Protein AF-A0A3S4VGJ8-F1 (afdb_monomer)

Radius of gyration: 12.74 Å; Cα contacts (8 Å, |Δi|>4): 88; chains: 1; bounding box: 32×22×30 Å

Organism: NCBI:txid758

InterPro domains:
  IPR005227 Putative pre-16S rRNA nuclease [PF03652] (5-43)
  IPR012337 Ribonuclease H-like superfamily [SSF53098] (5-43)

pLDDT: mean 90.09, std 14.48, range [43.66, 98.19]

Secondary structure (DSSP, 8-state):
---EEEEEE--SSEEEEEEEETTTTEEEEEEEEEEETTEE--------

Foldseek 3Di:
DKDKDKDWAFDQAKIWIKIDIPVVRDIDTDDIFGHHRRHGPPPPDDDD

Nearest PDB structures (foldseek):
  1nu0-assembly1_A  TM=8.788E-01  e=3.538E-04  Escherichia coli
  1nu0-assembly2_B  TM=9.037E-01  e=7.370E-04  Escherichia coli
  1nmn-assembly1_A  TM=9.001E-01  e=9.772E-04  Escherichia coli
  1nmn-assembly2_B  TM=8.625E-01  e=1.296E-03  Escherichia coli
  5f2r-assembly2_B  TM=5.275E-01  e=1.779E+00  Homo sapiens

Structure (mmCIF, N/CA/C/O backbone):
data_AF-A0A3S4VGJ8-F1
#
_entry.id   AF-A0A3S4VGJ8-F1
#
loop_
_atom_site.group_PDB
_atom_site.id
_atom_site.type_symbol
_atom_site.label_atom_id
_atom_site.label_alt_id
_atom_site.label_comp_id
_atom_site.label_asym_id
_atom_site.label_entity_id
_atom_site.label_seq_id
_atom_site.pdbx_PDB_ins_code
_atom_site.Cartn_x
_atom_site.Cartn_y
_atom_site.Cartn_z
_atom_site.occupancy
_atom_site.B_iso_or_equiv
_atom_site.auth_seq_id
_atom_site.auth_comp_id
_atom_site.auth_asym_id
_atom_site.auth_atom_id
_atom_site.pdbx_PDB_model_num
ATOM 1 N N . MET A 1 1 ? -24.266 1.680 7.883 1.00 79.31 1 MET A N 1
ATOM 2 C CA . MET A 1 1 ? -23.577 0.897 6.831 1.00 79.31 1 MET A CA 1
ATOM 3 C C . MET A 1 1 ? -22.086 0.910 7.122 1.00 79.31 1 MET A C 1
ATOM 5 O O . MET A 1 1 ? -21.596 1.943 7.556 1.00 79.31 1 MET A O 1
ATOM 9 N N . SER A 1 2 ? -21.396 -0.215 6.925 1.00 92.00 2 SER A N 1
ATOM 10 C CA . SER A 1 2 ? -19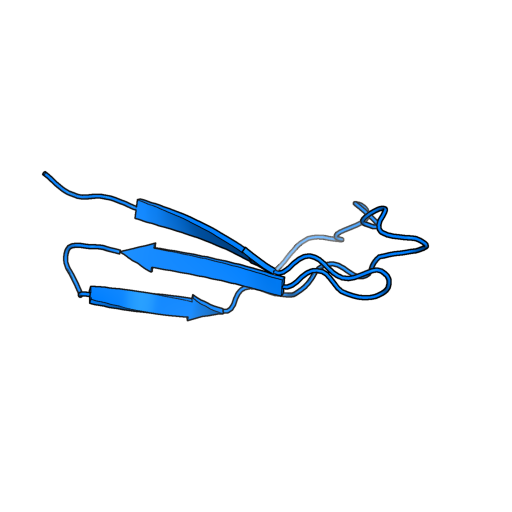.931 -0.304 7.006 1.00 92.00 2 SER A CA 1
ATOM 11 C C . SER A 1 2 ? -19.356 -0.299 5.594 1.00 92.00 2 SER A C 1
ATOM 13 O O . SER A 1 2 ? -19.898 -0.986 4.729 1.00 92.00 2 SER A O 1
ATOM 15 N N . ILE A 1 3 ? -18.295 0.469 5.360 1.0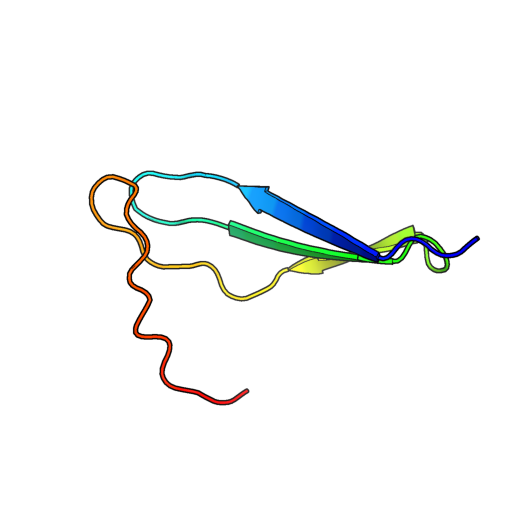0 97.31 3 ILE A N 1
ATOM 16 C CA . ILE A 1 3 ? -17.567 0.516 4.093 1.00 97.31 3 ILE A CA 1
ATOM 17 C C . ILE A 1 3 ? -16.134 0.069 4.367 1.00 97.31 3 ILE A C 1
ATOM 19 O O . ILE A 1 3 ? -15.426 0.666 5.180 1.00 97.31 3 ILE A O 1
ATOM 23 N N . THR A 1 4 ? -15.705 -0.965 3.650 1.00 97.81 4 THR A N 1
ATOM 24 C CA . THR A 1 4 ? -14.294 -1.311 3.495 1.00 97.81 4 THR A CA 1
ATOM 25 C C . THR A 1 4 ? -13.835 -0.800 2.136 1.00 97.81 4 THR A C 1
ATOM 27 O O . THR A 1 4 ? -14.473 -1.095 1.127 1.00 97.81 4 THR A O 1
ATOM 30 N N . ALA A 1 5 ? -12.746 -0.036 2.104 1.00 97.94 5 ALA A N 1
ATOM 31 C CA . ALA A 1 5 ? -12.212 0.547 0.877 1.00 97.94 5 ALA A CA 1
ATOM 32 C C . ALA A 1 5 ? -10.778 0.075 0.622 1.00 97.94 5 ALA A C 1
ATOM 34 O O . ALA A 1 5 ? -9.990 -0.060 1.558 1.00 97.94 5 ALA A O 1
ATOM 35 N N . LEU A 1 6 ? -10.446 -0.138 -0.652 1.00 98.12 6 LEU A N 1
ATOM 36 C CA . LEU A 1 6 ? -9.074 -0.311 -1.124 1.00 98.12 6 LEU A CA 1
ATOM 37 C C . LEU A 1 6 ? -8.642 0.957 -1.855 1.00 98.12 6 LEU A C 1
ATOM 39 O O . LEU A 1 6 ? -9.391 1.480 -2.681 1.00 98.12 6 LEU A O 1
ATOM 43 N N . ALA A 1 7 ? -7.437 1.428 -1.557 1.00 97.75 7 ALA A N 1
ATOM 44 C CA . ALA A 1 7 ? -6.818 2.559 -2.231 1.00 97.75 7 ALA A CA 1
ATOM 45 C C . ALA A 1 7 ? -5.536 2.103 -2.923 1.00 97.75 7 ALA A C 1
ATOM 47 O O . ALA A 1 7 ? -4.749 1.360 -2.336 1.00 97.75 7 ALA A O 1
ATOM 48 N N . PHE A 1 8 ? -5.330 2.573 -4.152 1.00 96.69 8 PHE A N 1
ATOM 49 C CA . PHE A 1 8 ? -4.139 2.296 -4.946 1.00 96.69 8 PHE A CA 1
ATOM 50 C C . PHE A 1 8 ? -3.45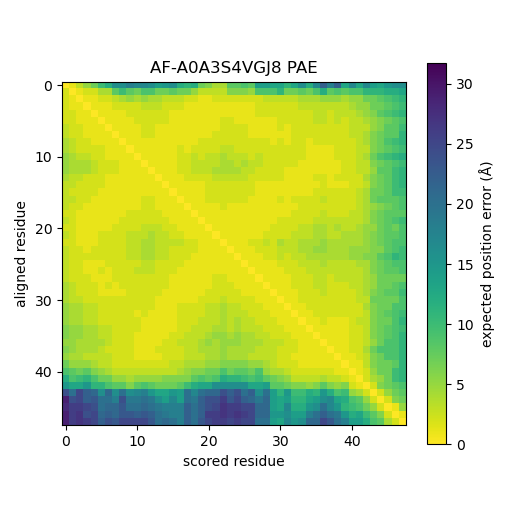9 3.606 -5.330 1.00 96.69 8 PHE A C 1
ATOM 52 O O . PHE A 1 8 ? -4.124 4.531 -5.794 1.00 96.69 8 PHE A O 1
ATOM 59 N N . ASP A 1 9 ? -2.141 3.655 -5.160 1.00 97.62 9 ASP A N 1
ATOM 60 C CA . ASP A 1 9 ? -1.291 4.753 -5.621 1.00 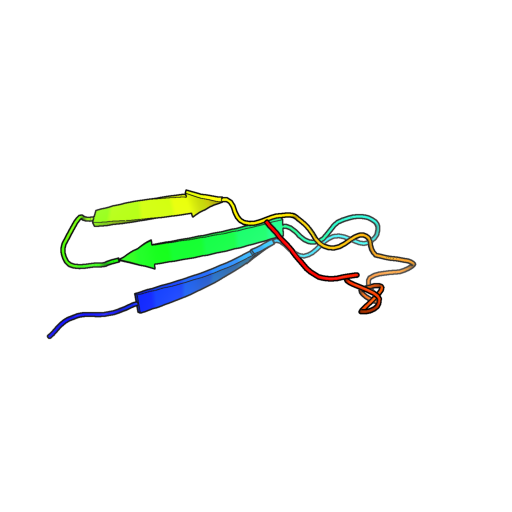97.62 9 ASP A CA 1
ATOM 61 C C . ASP A 1 9 ? -0.453 4.255 -6.798 1.00 97.62 9 ASP A C 1
ATOM 63 O O . ASP A 1 9 ? 0.428 3.408 -6.630 1.00 97.62 9 ASP A O 1
ATOM 67 N N . PHE A 1 10 ? -0.792 4.696 -8.010 1.00 96.44 10 PHE A N 1
ATOM 68 C CA . PHE A 1 10 ? -0.176 4.181 -9.226 1.00 96.44 10 PHE A CA 1
ATOM 69 C C . PHE A 1 10 ? 1.210 4.786 -9.456 1.00 96.44 10 PHE A C 1
ATOM 71 O O . PHE A 1 10 ? 1.367 6.002 -9.551 1.00 96.44 10 PHE A O 1
ATOM 78 N N . GLY A 1 11 ? 2.203 3.926 -9.681 1.00 96.25 11 GLY A N 1
ATOM 79 C CA . GLY A 1 11 ? 3.536 4.336 -10.097 1.00 96.25 11 GLY A CA 1
ATOM 80 C C . GLY A 1 11 ? 4.164 3.374 -11.100 1.00 96.25 11 GLY A C 1
ATOM 81 O O . GLY A 1 11 ? 3.889 2.177 -11.129 1.00 96.25 11 GLY A O 1
ATOM 82 N N . MET A 1 12 ? 5.073 3.906 -11.921 1.00 96.44 12 MET A N 1
ATOM 83 C CA . MET A 1 12 ? 5.741 3.146 -12.989 1.00 96.44 12 MET A CA 1
ATOM 84 C C . MET A 1 12 ? 6.633 2.010 -12.465 1.00 96.44 12 MET A C 1
ATOM 86 O O . MET A 1 12 ? 6.849 1.023 -13.168 1.00 96.44 12 MET A O 1
ATOM 90 N N . LYS A 1 13 ? 7.169 2.168 -11.247 1.00 95.44 13 LYS A N 1
ATOM 91 C CA . LYS A 1 13 ? 8.102 1.227 -10.599 1.00 95.44 13 LYS A CA 1
ATOM 92 C C . LYS A 1 13 ? 7.534 0.566 -9.343 1.00 95.44 13 LYS A C 1
ATOM 94 O O . LYS A 1 13 ? 7.970 -0.517 -8.970 1.00 95.44 13 LYS A O 1
ATOM 99 N N . SER A 1 14 ? 6.593 1.225 -8.680 1.00 94.88 14 SER A N 1
ATOM 100 C CA . SER A 1 14 ? 5.981 0.774 -7.434 1.00 94.88 14 SER A CA 1
ATOM 101 C C . SER A 1 14 ? 4.541 1.255 -7.415 1.00 94.88 14 SER A C 1
ATOM 103 O O . SER A 1 14 ? 4.298 2.417 -7.739 1.00 94.88 14 SER A O 1
ATOM 105 N N . ILE A 1 15 ? 3.609 0.376 -7.062 1.00 96.31 15 ILE A N 1
ATOM 106 C CA . ILE A 1 15 ? 2.195 0.706 -6.893 1.00 96.31 15 ILE A CA 1
ATOM 107 C C . ILE A 1 15 ? 1.839 0.468 -5.430 1.00 96.31 15 ILE A C 1
ATOM 109 O O . ILE A 1 15 ? 1.884 -0.667 -4.951 1.00 96.31 15 ILE A O 1
ATOM 113 N N . GLY A 1 16 ? 1.516 1.541 -4.713 1.00 96.19 16 GLY A N 1
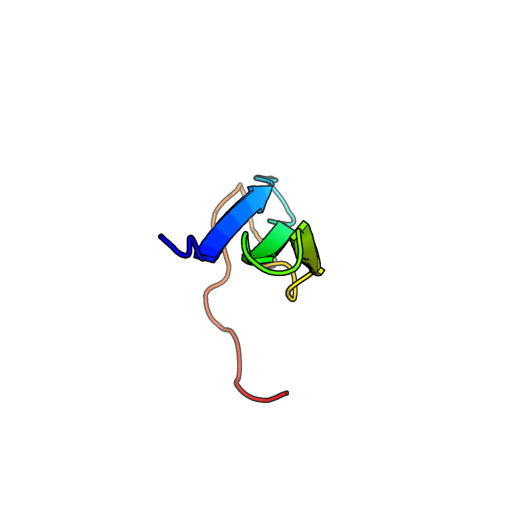ATOM 114 C CA . GLY A 1 16 ? 1.096 1.479 -3.317 1.00 96.19 16 GLY A CA 1
ATOM 115 C C . GLY A 1 16 ? -0.313 0.906 -3.179 1.00 96.19 16 GLY A C 1
ATOM 116 O O . GLY A 1 16 ? -1.139 1.034 -4.083 1.00 96.19 16 GLY A O 1
ATOM 117 N N . CYS A 1 17 ? -0.598 0.283 -2.037 1.00 96.75 17 CYS A N 1
ATOM 118 C CA . CYS A 1 17 ? -1.922 -0.230 -1.705 1.00 96.75 17 CYS A CA 1
ATOM 119 C C . CYS A 1 17 ? -2.221 -0.002 -0.220 1.00 96.75 17 CYS A C 1
ATOM 121 O O . CYS A 1 17 ? -1.327 -0.108 0.619 1.00 96.75 17 CYS A O 1
ATOM 123 N N . ALA A 1 18 ? -3.471 0.299 0.118 1.00 98.00 18 ALA A N 1
ATOM 124 C CA . ALA A 1 18 ? -3.935 0.396 1.497 1.00 98.00 18 ALA A CA 1
ATOM 125 C C . ALA A 1 18 ? -5.381 -0.089 1.626 1.00 98.00 18 ALA A C 1
ATOM 127 O O . ALA A 1 18 ? -6.165 -0.002 0.679 1.00 98.00 18 ALA A O 1
ATOM 128 N N . VAL A 1 19 ? -5.739 -0.562 2.819 1.00 98.12 19 VAL A N 1
ATOM 129 C CA . VAL A 1 19 ? -7.114 -0.928 3.182 1.00 98.12 19 VAL A CA 1
ATOM 130 C C . VAL A 1 19 ? -7.621 -0.011 4.288 1.00 98.12 19 VAL A C 1
ATOM 132 O O . VAL A 1 19 ? -6.903 0.240 5.253 1.00 98.12 19 VAL A O 1
ATOM 135 N N . GLY A 1 20 ? -8.849 0.489 4.150 1.00 98.19 20 GLY A N 1
ATOM 136 C CA . GLY A 1 20 ? -9.510 1.357 5.126 1.00 98.19 20 GLY A CA 1
ATOM 137 C C . GLY A 1 20 ? -10.846 0.797 5.608 1.00 98.19 20 GLY A C 1
ATOM 138 O O . GLY A 1 20 ? -11.553 0.130 4.851 1.00 98.19 20 GLY A O 1
ATOM 139 N N . GLN A 1 21 ? -11.197 1.082 6.863 1.00 98.19 21 GLN A N 1
ATOM 140 C CA . GLN A 1 21 ? -12.471 0.699 7.480 1.00 98.19 21 GLN A CA 1
ATOM 141 C C . GLN A 1 21 ? -13.215 1.935 7.978 1.00 98.19 21 GLN A C 1
ATOM 143 O O . GLN A 1 21 ? -12.717 2.678 8.824 1.00 98.19 21 GLN A O 1
ATOM 148 N N . SER A 1 22 ? -14.442 2.142 7.496 1.00 97.81 22 SER A N 1
ATOM 149 C CA . SER A 1 22 ? -15.226 3.328 7.855 1.00 97.81 22 SER A CA 1
ATOM 150 C C . SER A 1 22 ? -15.692 3.331 9.311 1.00 97.81 22 SER A C 1
ATOM 152 O O . SER A 1 22 ? -15.977 4.395 9.846 1.00 97.81 22 SER A O 1
ATOM 154 N N . ILE A 1 23 ? -15.790 2.156 9.949 1.00 97.44 23 ILE A N 1
ATOM 155 C CA . ILE A 1 23 ? -16.209 2.040 11.355 1.00 97.44 23 ILE A CA 1
ATOM 156 C C . ILE A 1 23 ? -15.152 2.650 12.279 1.00 97.44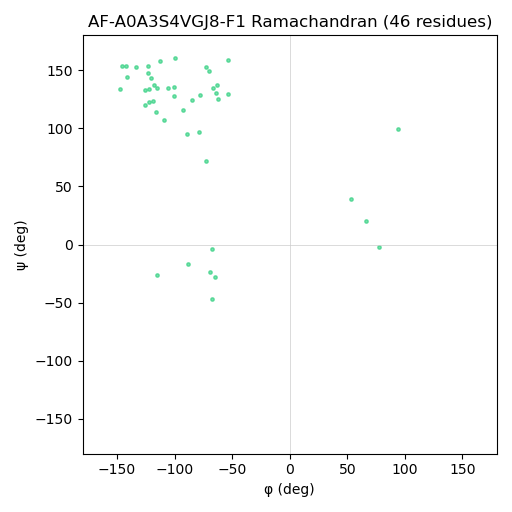 23 ILE A C 1
ATOM 158 O O . ILE A 1 23 ? -15.489 3.409 13.180 1.00 97.44 23 ILE A O 1
ATOM 162 N N . THR A 1 24 ? -13.879 2.315 12.062 1.00 97.06 24 THR A N 1
ATOM 163 C CA . THR A 1 24 ? -12.764 2.808 12.881 1.00 97.06 24 THR A CA 1
ATOM 164 C C . THR A 1 24 ? -12.196 4.125 12.364 1.00 97.06 24 THR A C 1
ATOM 16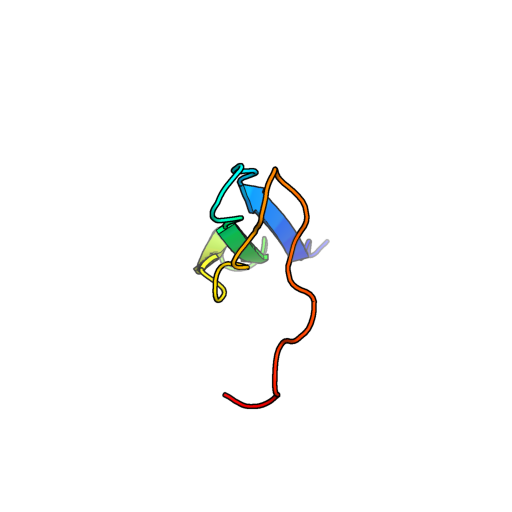6 O O . THR A 1 24 ? -11.472 4.793 13.093 1.00 97.06 24 THR A O 1
ATOM 169 N N . GLY A 1 25 ? -12.492 4.500 11.114 1.00 96.94 25 GLY A N 1
ATOM 170 C CA . GLY A 1 25 ? -11.903 5.673 10.465 1.00 96.94 25 GLY A CA 1
ATOM 171 C C . GLY A 1 25 ? -10.401 5.519 10.217 1.00 96.94 25 GLY A C 1
ATOM 172 O O . GLY A 1 25 ? -9.693 6.512 10.076 1.00 96.94 25 GLY A O 1
ATOM 173 N N . THR A 1 26 ? -9.900 4.282 10.199 1.00 97.69 26 THR A N 1
ATOM 174 C CA . THR A 1 26 ? -8.474 3.979 10.065 1.00 97.69 26 THR A CA 1
ATOM 175 C C . THR A 1 26 ? -8.168 3.304 8.737 1.00 97.69 26 THR A C 1
ATOM 177 O O . THR A 1 26 ? -9.036 2.682 8.115 1.00 97.69 26 THR A O 1
ATOM 180 N N . ALA A 1 27 ? -6.907 3.411 8.320 1.00 97.94 27 ALA A N 1
ATOM 181 C CA . ALA A 1 27 ? -6.359 2.687 7.186 1.00 97.94 27 ALA A CA 1
ATOM 182 C C . ALA A 1 27 ? -5.003 2.071 7.539 1.00 97.94 27 ALA A C 1
ATOM 184 O O . ALA A 1 27 ? -4.276 2.586 8.388 1.00 97.94 27 ALA A O 1
ATOM 185 N N . GLN A 1 28 ? -4.669 0.974 6.869 1.00 98.12 28 GLN A N 1
ATOM 186 C CA . GLN A 1 28 ? -3.391 0.291 6.993 1.00 98.12 28 GLN A CA 1
ATOM 187 C C . GLN A 1 28 ? -2.758 0.143 5.612 1.00 98.12 28 GLN A C 1
ATOM 189 O O . GLN A 1 28 ? -3.415 -0.282 4.658 1.00 98.12 28 GLN A O 1
ATOM 194 N N . ALA A 1 29 ? -1.472 0.482 5.518 1.00 97.25 29 ALA A N 1
ATOM 195 C CA . ALA A 1 29 ? -0.687 0.237 4.318 1.00 97.25 29 ALA A CA 1
ATOM 196 C C . ALA A 1 29 ? -0.508 -1.273 4.100 1.00 97.25 29 ALA A C 1
ATOM 198 O O . ALA A 1 29 ? -0.188 -2.019 5.029 1.00 97.25 29 ALA A O 1
ATOM 199 N N . LEU A 1 30 ? -0.707 -1.707 2.861 1.00 95.38 30 LEU A N 1
ATOM 200 C CA . LEU A 1 30 ? -0.415 -3.055 2.393 1.00 95.38 30 LEU A CA 1
ATOM 201 C C . LEU A 1 30 ? 0.929 -3.051 1.644 1.00 95.38 30 LEU A C 1
ATOM 203 O O . LEU A 1 30 ? 1.382 -1.989 1.205 1.00 95.38 30 LEU A O 1
ATOM 207 N N . PRO A 1 31 ? 1.587 -4.213 1.482 1.00 93.12 31 PRO A N 1
ATOM 208 C CA . PRO A 1 31 ? 2.794 -4.303 0.671 1.00 93.12 31 PRO A CA 1
ATOM 209 C C . PRO A 1 31 ? 2.563 -3.735 -0.734 1.00 93.12 31 PRO A C 1
ATOM 211 O O . PRO A 1 31 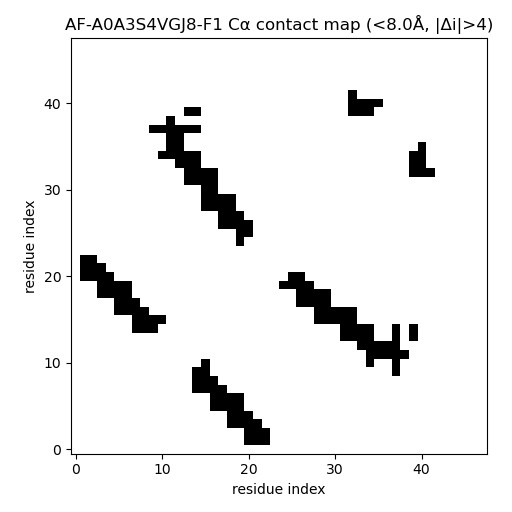? 1.594 -4.092 -1.406 1.00 93.12 31 PRO A O 1
ATOM 214 N N . ALA A 1 32 ? 3.453 -2.844 -1.168 1.00 92.75 32 ALA A N 1
ATOM 215 C CA . ALA A 1 32 ? 3.400 -2.272 -2.506 1.00 92.75 32 ALA A CA 1
ATOM 216 C C . ALA A 1 32 ? 3.752 -3.324 -3.569 1.00 92.75 32 ALA A C 1
ATOM 218 O O . ALA A 1 32 ? 4.572 -4.220 -3.344 1.00 92.75 32 ALA A O 1
ATOM 219 N N . PHE A 1 33 ? 3.169 -3.186 -4.756 1.00 92.88 33 PHE A N 1
ATOM 220 C CA . PHE A 1 33 ? 3.508 -4.016 -5.902 1.00 92.88 33 PHE A CA 1
ATOM 221 C C . PHE A 1 33 ? 4.720 -3.427 -6.614 1.00 92.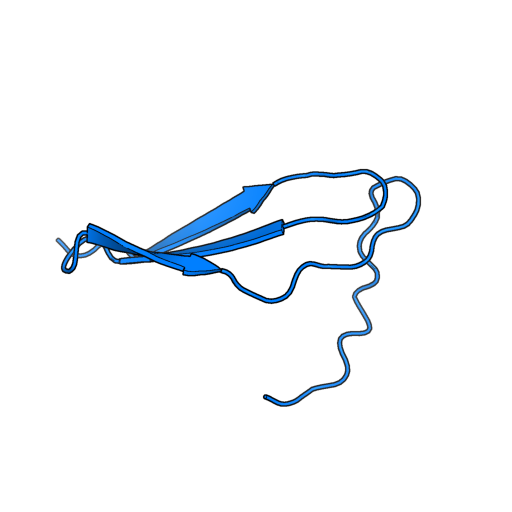88 33 PHE A C 1
ATOM 223 O O . PHE A 1 33 ? 4.679 -2.288 -7.078 1.00 92.88 33 PHE A O 1
ATOM 230 N N . ASN A 1 34 ? 5.775 -4.223 -6.777 1.00 93.19 34 ASN A N 1
ATOM 231 C CA . ASN A 1 34 ? 6.823 -3.878 -7.731 1.00 93.19 34 ASN A CA 1
ATOM 232 C C . ASN A 1 34 ? 6.230 -3.875 -9.144 1.00 93.19 34 ASN A C 1
ATOM 234 O O . ASN A 1 34 ? 5.577 -4.840 -9.549 1.00 93.19 34 ASN A O 1
ATOM 238 N N . ALA A 1 35 ? 6.485 -2.810 -9.894 1.00 94.56 35 ALA A N 1
ATOM 239 C CA . ALA A 1 35 ? 5.994 -2.627 -11.251 1.00 94.56 35 ALA A CA 1
ATOM 240 C C . ALA A 1 35 ? 7.153 -2.407 -12.228 1.00 94.56 35 ALA A C 1
ATOM 242 O O . ALA A 1 35 ? 8.224 -1.920 -11.862 1.00 94.56 35 ALA A O 1
ATOM 243 N N . ARG A 1 36 ? 6.931 -2.769 -13.491 1.00 94.88 36 ARG A N 1
ATOM 244 C CA . ARG A 1 36 ? 7.803 -2.412 -14.611 1.00 94.88 36 ARG A CA 1
ATOM 245 C C . ARG A 1 36 ? 6.950 -1.743 -15.672 1.00 94.88 36 ARG A C 1
ATOM 247 O O . ARG A 1 36 ? 6.005 -2.350 -16.162 1.00 94.88 36 ARG A O 1
ATOM 254 N N . ASP A 1 37 ? 7.279 -0.495 -15.987 1.00 96.06 37 ASP A N 1
ATOM 255 C CA . ASP A 1 37 ? 6.524 0.337 -16.928 1.00 96.06 37 ASP A CA 1
ATOM 256 C C . ASP A 1 37 ? 5.028 0.424 -16.570 1.00 96.06 37 ASP A C 1
ATOM 258 O O . ASP A 1 37 ? 4.152 0.355 -17.426 1.00 96.06 37 ASP A O 1
ATOM 262 N N . GLY A 1 38 ? 4.732 0.523 -15.267 1.00 93.81 38 GLY A N 1
ATOM 263 C CA . GLY A 1 38 ? 3.364 0.589 -14.741 1.00 93.81 38 GLY A CA 1
ATOM 264 C C . GLY A 1 38 ? 2.630 -0.753 -14.698 1.00 93.81 38 GLY A C 1
ATOM 265 O O . GLY A 1 38 ? 1.505 -0.817 -14.212 1.00 93.81 38 GLY A O 1
ATOM 266 N N . ILE A 1 39 ? 3.256 -1.837 -15.161 1.00 94.00 39 ILE A N 1
ATOM 267 C CA . ILE A 1 39 ? 2.679 -3.180 -15.137 1.00 94.00 39 ILE A CA 1
ATOM 268 C C . ILE A 1 39 ? 3.125 -3.874 -13.842 1.00 94.00 39 ILE A C 1
ATOM 270 O O . ILE A 1 39 ? 4.328 -4.104 -13.663 1.00 94.00 39 ILE A O 1
ATOM 274 N N . PRO A 1 40 ? 2.199 -4.219 -12.927 1.00 91.19 40 PRO A N 1
ATOM 275 C CA . PRO A 1 40 ? 2.539 -4.914 -11.693 1.00 91.19 40 PRO A CA 1
ATOM 276 C C . PRO A 1 40 ? 3.132 -6.293 -11.980 1.00 91.19 40 PRO A C 1
ATOM 278 O O . PRO A 1 40 ? 2.620 -7.059 -12.800 1.00 91.19 40 PRO A O 1
ATOM 281 N N . ASN A 1 41 ? 4.185 -6.654 -11.252 1.00 88.25 41 ASN A N 1
ATOM 282 C CA . ASN A 1 41 ? 4.649 -8.029 -11.209 1.00 88.25 41 ASN A CA 1
ATOM 283 C C . ASN A 1 41 ? 3.749 -8.834 -10.262 1.00 88.25 41 ASN A C 1
ATOM 285 O O . ASN A 1 41 ? 3.948 -8.851 -9.050 1.00 88.25 41 ASN A O 1
ATOM 289 N N . TRP A 1 42 ? 2.769 -9.532 -10.834 1.00 80.88 42 TRP A N 1
ATOM 290 C CA . TRP A 1 42 ? 1.791 -10.334 -10.093 1.00 80.88 42 TRP A CA 1
ATOM 291 C C . TRP A 1 42 ? 2.369 -11.572 -9.396 1.00 80.88 42 TRP A C 1
ATOM 293 O O . TRP A 1 42 ? 1.635 -12.267 -8.694 1.00 80.88 42 TRP A O 1
ATOM 303 N N . LYS A 1 43 ? 3.668 -11.874 -9.565 1.00 75.38 43 LYS A N 1
ATOM 304 C CA . LYS A 1 43 ? 4.354 -12.934 -8.813 1.00 75.38 43 LYS A CA 1
ATOM 305 C C . LYS A 1 43 ? 4.572 -12.500 -7.365 1.00 75.38 43 LYS A C 1
ATOM 307 O O . LYS A 1 43 ? 5.689 -12.238 -6.932 1.00 75.38 43 LYS A O 1
ATOM 312 N N . ILE A 1 44 ? 3.486 -12.453 -6.614 1.00 60.88 44 ILE A N 1
ATOM 313 C CA . ILE A 1 44 ? 3.504 -12.300 -5.169 1.00 60.88 44 ILE A CA 1
ATOM 314 C C . ILE A 1 44 ? 3.567 -13.720 -4.616 1.00 60.88 44 ILE A C 1
ATOM 316 O O . ILE A 1 44 ? 2.560 -14.424 -4.538 1.00 60.88 44 ILE A O 1
ATOM 320 N N . SER A 1 45 ? 4.774 -14.197 -4.313 1.00 49.94 45 SER A N 1
ATOM 321 C CA . SER A 1 45 ? 4.936 -15.407 -3.509 1.00 49.94 45 SER A CA 1
ATOM 322 C C . SER A 1 45 ? 4.336 -15.152 -2.124 1.00 49.94 45 SER A C 1
ATOM 324 O O . SER A 1 45 ? 4.665 -14.163 -1.475 1.00 49.94 45 SER A O 1
ATOM 326 N N . LYS A 1 46 ? 3.412 -16.032 -1.732 1.00 53.00 46 LYS A N 1
ATOM 327 C CA . LYS A 1 46 ? 2.573 -15.962 -0.532 1.00 53.00 46 LYS A CA 1
ATOM 328 C C . LYS A 1 46 ? 3.340 -15.789 0.792 1.00 53.00 46 LYS A C 1
ATOM 330 O O . LYS A 1 46 ? 4.458 -16.276 0.928 1.00 53.00 46 LYS A O 1
ATOM 335 N N . ASN A 1 47 ? 2.572 -15.287 1.766 1.00 44.44 47 ASN A N 1
ATOM 336 C CA . ASN A 1 47 ? 2.697 -15.359 3.230 1.00 44.44 47 ASN A CA 1
ATOM 337 C C . ASN A 1 47 ? 3.422 -14.200 3.930 1.00 44.44 47 ASN A C 1
ATOM 339 O O . ASN A 1 47 ? 4.642 -14.202 4.077 1.00 44.44 47 ASN A O 1
ATOM 343 N N . ALA A 1 48 ? 2.611 -13.292 4.473 1.00 43.66 48 ALA A N 1
ATOM 344 C CA . ALA A 1 48 ? 2.725 -12.834 5.853 1.00 43.66 48 ALA A CA 1
ATOM 345 C C . ALA A 1 48 ? 1.342 -13.001 6.497 1.00 43.66 48 ALA A C 1
ATOM 347 O O . ALA A 1 48 ? 0.354 -12.675 5.796 1.00 43.66 48 ALA A O 1
#

Sequence (48 aa):
MSITALAFDFGMKSIGCAVGQSITGTAQALPAFNARDGIPNWKISKNA

Solvent-accessible surface area (backbone atoms only — not comparable to full-atom values): 2983 Å² total; per-residue (Å²): 138,82,50,77,45,80,47,75,46,88,36,49,55,44,27,42,33,32,44,34,37,61,84,79,71,47,71,46,82,46,84,57,38,54,23,58,88,53,44,65,56,81,82,69,80,82,88,132

Mean predicted aligned error: 4.78 Å